Protein AF-A0A8S2Z8E3-F1 (afdb_monomer)

Solvent-accessible surface area (backbone atoms only — not comparable to full-atom values): 4789 Å² total; per-residue (Å²): 104,68,90,82,39,80,44,80,49,75,29,13,65,63,19,80,88,70,23,50,69,59,52,52,52,56,59,72,68,47,90,56,99,58,43,70,54,58,74,67,55,73,74,40,86,34,44,92,47,94,82,50,91,60,70,45,28,36,36,38,76,51,91,45,35,35,43,37,39,30,53,84,10,30,82,57,38,82,80,52,100

InterPro domains:
  IPR001563 Peptidase S10, serine carboxypeptidase [PF00450] (4-81)
  IPR029058 Alpha/Beta hydrolase fold [G3DSA:3.40.50.1820] (1-81)
  IPR029058 Alpha/Beta hydrolase fold [SSF53474] (4-81)

Foldseek 3Di:
DQVPAQDEDEFECAAPVPHPVVVLVVLLPDDDPCSVVQVVFDKAFDDPDPPDPDTQWIWTDDPSYIYTYGYQAYHPRVVRD

Structure (mmCIF, N/CA/C/O backbone):
data_AF-A0A8S2Z8E3-F1
#
_entry.id   AF-A0A8S2Z8E3-F1
#
loop_
_atom_site.group_PDB
_atom_site.id
_atom_site.type_symbol
_atom_site.label_atom_id
_atom_site.label_alt_id
_atom_site.label_comp_id
_atom_site.label_asym_id
_atom_site.label_entity_id
_atom_site.label_seq_id
_atom_site.pdbx_PDB_ins_code
_atom_site.Cartn_x
_atom_site.Cartn_y
_atom_site.Cartn_z
_atom_site.occupancy
_atom_site.B_iso_or_equiv
_atom_site.auth_seq_id
_atom_site.auth_comp_id
_atom_site.auth_asym_id
_atom_site.auth_atom_id
_atom_site.pdbx_PDB_model_num
ATOM 1 N N . LEU A 1 1 ? -16.097 2.494 9.034 1.00 82.25 1 LEU A N 1
ATOM 2 C CA . LEU A 1 1 ? -15.715 2.131 7.645 1.00 82.25 1 LEU A CA 1
ATOM 3 C C . LEU A 1 1 ? -14.798 0.913 7.653 1.00 82.25 1 LEU A C 1
ATOM 5 O O . LEU A 1 1 ? -15.222 -0.117 7.157 1.00 82.25 1 LEU A O 1
ATOM 9 N N . PHE A 1 2 ? -13.620 1.006 8.279 1.00 88.75 2 PHE A N 1
ATOM 10 C CA . PHE A 1 2 ? -12.632 -0.081 8.373 1.00 88.75 2 PHE A CA 1
ATOM 11 C C . PHE A 1 2 ? -13.186 -1.391 8.962 1.00 88.75 2 PHE A C 1
ATOM 13 O O . PHE A 1 2 ? -12.788 -2.468 8.537 1.00 88.75 2 PHE A O 1
ATOM 20 N N . ASP A 1 3 ? -14.154 -1.304 9.876 1.00 89.56 3 ASP A N 1
ATOM 21 C CA . ASP A 1 3 ? -14.737 -2.494 10.516 1.00 89.56 3 ASP A CA 1
ATOM 22 C C . ASP A 1 3 ? -15.776 -3.205 9.638 1.00 89.56 3 ASP A C 1
ATOM 24 O O . ASP A 1 3 ? -16.004 -4.401 9.779 1.00 89.56 3 ASP A O 1
ATOM 28 N N . ASN A 1 4 ? -16.386 -2.473 8.702 1.00 93.88 4 ASN A N 1
ATOM 29 C CA . ASN A 1 4 ? -17.571 -2.927 7.968 1.00 93.88 4 ASN A CA 1
ATOM 30 C C . ASN A 1 4 ? -17.298 -3.188 6.482 1.00 93.88 4 ASN A C 1
ATOM 32 O O . ASN A 1 4 ? -18.135 -3.775 5.802 1.00 93.88 4 ASN A O 1
ATOM 36 N N . TYR A 1 5 ? -16.156 -2.733 5.963 1.00 96.88 5 TYR A N 1
ATOM 37 C CA . TYR A 1 5 ? -15.807 -2.833 4.550 1.00 96.88 5 TYR A CA 1
ATOM 38 C C . TYR A 1 5 ? -14.366 -3.283 4.376 1.00 96.88 5 TYR A C 1
ATOM 40 O O . TYR A 1 5 ? -13.490 -2.912 5.154 1.00 96.88 5 TYR A O 1
ATOM 48 N N . LYS A 1 6 ? -14.123 -4.028 3.296 1.00 97.38 6 LYS A N 1
ATOM 49 C CA . LYS A 1 6 ? -12.768 -4.314 2.829 1.00 97.38 6 LYS A CA 1
ATOM 50 C C . LYS A 1 6 ? -12.202 -3.069 2.156 1.00 97.38 6 LYS A C 1
ATOM 52 O O . LYS A 1 6 ? -12.816 -2.543 1.230 1.00 97.38 6 LYS A O 1
ATOM 57 N N . ILE A 1 7 ? -11.050 -2.605 2.624 1.00 97.62 7 ILE A N 1
ATOM 58 C CA . ILE A 1 7 ? -10.402 -1.383 2.144 1.00 97.62 7 ILE A CA 1
ATOM 59 C C . ILE A 1 7 ? -8.990 -1.732 1.686 1.00 97.62 7 ILE A C 1
ATOM 61 O O . ILE A 1 7 ? -8.206 -2.295 2.449 1.00 97.62 7 ILE A O 1
ATOM 65 N N . LEU A 1 8 ? -8.662 -1.345 0.455 1.00 97.75 8 LEU A N 1
ATOM 66 C CA . LEU A 1 8 ? -7.306 -1.359 -0.076 1.00 97.75 8 LEU A CA 1
ATOM 67 C C . LEU A 1 8 ? -6.889 0.076 -0.377 1.00 97.75 8 LEU A C 1
ATOM 69 O O . LEU A 1 8 ? -7.551 0.771 -1.145 1.00 97.75 8 LEU A O 1
ATOM 73 N N . ILE A 1 9 ? -5.766 0.487 0.196 1.00 97.88 9 ILE A N 1
ATOM 74 C CA . ILE A 1 9 ? -5.051 1.694 -0.208 1.00 97.88 9 ILE A CA 1
ATOM 75 C C . ILE A 1 9 ? -3.743 1.241 -0.845 1.00 97.88 9 ILE A C 1
ATOM 77 O O . ILE A 1 9 ? -3.013 0.445 -0.254 1.00 97.88 9 ILE A O 1
ATOM 81 N N . TYR A 1 10 ? -3.448 1.731 -2.045 1.00 97.81 10 TYR A N 1
ATOM 82 C CA . TYR A 1 10 ? -2.211 1.412 -2.745 1.00 97.81 10 TYR A CA 1
ATOM 83 C C . TYR A 1 10 ? -1.570 2.676 -3.317 1.00 97.81 10 TYR A C 1
ATOM 85 O O . TYR A 1 10 ? -2.267 3.522 -3.872 1.00 97.81 10 TYR A O 1
ATOM 93 N N . ASN A 1 11 ? -0.249 2.805 -3.178 1.00 98.38 11 ASN A N 1
ATOM 94 C CA . ASN A 1 11 ? 0.526 3.865 -3.826 1.00 98.38 11 ASN A CA 1
ATOM 95 C C . ASN A 1 11 ? 1.685 3.266 -4.624 1.00 98.38 11 ASN A C 1
ATOM 97 O O . ASN A 1 11 ? 2.254 2.238 -4.246 1.00 98.38 11 ASN A O 1
ATOM 101 N N . GLY A 1 12 ? 2.078 3.946 -5.699 1.00 98.31 12 GLY A N 1
ATOM 102 C CA . GLY A 1 12 ? 3.373 3.715 -6.322 1.00 98.31 12 GLY A CA 1
ATOM 103 C C . GLY A 1 12 ? 4.490 4.285 -5.451 1.00 98.31 12 GLY A C 1
ATOM 104 O O . GLY A 1 12 ? 4.388 5.394 -4.925 1.00 98.31 12 GLY A O 1
ATOM 105 N N . LEU A 1 13 ? 5.571 3.525 -5.271 1.00 97.81 13 LEU A N 1
ATOM 106 C CA . LEU A 1 13 ? 6.697 3.935 -4.425 1.00 97.81 13 LEU A CA 1
ATOM 107 C C . LEU A 1 13 ? 7.541 5.079 -5.014 1.00 97.81 13 LEU A C 1
ATOM 109 O O . LEU A 1 13 ? 8.389 5.613 -4.302 1.00 97.81 13 LEU A O 1
ATOM 113 N N . LEU A 1 14 ? 7.327 5.445 -6.280 1.00 97.81 14 LEU A N 1
ATOM 114 C CA . LEU A 1 14 ? 8.000 6.553 -6.968 1.00 97.81 14 LEU A CA 1
ATOM 115 C C . LEU A 1 14 ? 7.122 7.812 -7.087 1.00 97.81 14 LEU A C 1
ATOM 117 O O . LEU A 1 14 ? 7.558 8.797 -7.677 1.00 97.81 14 LEU A O 1
ATOM 121 N N . ASP A 1 15 ? 5.897 7.803 -6.550 1.00 98.19 15 ASP A N 1
ATOM 122 C CA . ASP A 1 15 ? 5.046 8.995 -6.524 1.00 98.19 15 ASP A CA 1
ATOM 123 C C . ASP A 1 15 ? 5.554 10.004 -5.485 1.00 98.19 15 ASP A C 1
ATOM 125 O O . ASP A 1 15 ? 5.734 9.672 -4.312 1.00 98.19 15 ASP A O 1
ATOM 129 N N . ILE A 1 16 ? 5.758 11.248 -5.913 1.00 96.12 16 ILE A N 1
ATOM 130 C CA . ILE A 1 16 ? 6.183 12.352 -5.047 1.00 96.12 16 ILE A CA 1
ATOM 131 C C . ILE A 1 16 ? 5.012 13.212 -4.556 1.00 96.12 16 ILE A C 1
ATOM 133 O O . ILE A 1 16 ? 5.141 13.865 -3.524 1.00 96.12 16 ILE A O 1
ATOM 137 N N . ILE A 1 17 ? 3.882 13.225 -5.273 1.00 97.69 17 ILE A N 1
ATOM 138 C CA . ILE A 1 17 ? 2.722 14.069 -4.952 1.00 97.69 17 ILE A CA 1
ATOM 139 C C . ILE A 1 17 ? 1.874 13.380 -3.882 1.00 97.69 17 ILE A C 1
ATOM 141 O O . ILE A 1 17 ? 1.544 13.987 -2.864 1.00 97.69 17 ILE A O 1
ATOM 145 N N . CYS A 1 18 ? 1.567 12.095 -4.075 1.00 96.81 18 CYS A N 1
ATOM 146 C CA . CYS A 1 18 ? 0.847 11.260 -3.110 1.00 96.81 18 CYS A CA 1
ATOM 147 C C . CYS A 1 18 ? 1.746 10.124 -2.604 1.00 96.81 18 CYS A C 1
ATOM 149 O O . CYS A 1 18 ? 1.412 8.940 -2.678 1.00 96.81 18 CYS A O 1
ATOM 151 N N . ALA A 1 19 ? 2.914 10.508 -2.084 1.00 97.19 19 ALA A N 1
ATOM 152 C CA . ALA A 1 19 ? 3.949 9.578 -1.660 1.00 97.19 19 ALA A CA 1
ATOM 153 C C . ALA A 1 19 ? 3.483 8.611 -0.562 1.00 97.19 19 ALA A C 1
ATOM 155 O O . ALA A 1 19 ? 2.821 8.999 0.405 1.00 97.19 19 ALA A O 1
ATOM 156 N N . GLN A 1 20 ? 3.955 7.362 -0.639 1.00 96.75 20 GLN A N 1
ATOM 157 C CA . GLN A 1 20 ? 3.662 6.305 0.338 1.00 96.75 20 GLN A CA 1
ATOM 158 C C . GLN A 1 20 ? 3.923 6.740 1.791 1.00 96.75 20 GLN A C 1
ATOM 160 O O . GLN A 1 20 ? 3.182 6.354 2.691 1.00 96.75 20 GLN A O 1
ATOM 165 N N . ALA A 1 21 ? 4.971 7.533 2.041 1.00 96.31 21 ALA A N 1
ATOM 166 C CA . ALA A 1 21 ? 5.296 8.016 3.383 1.00 96.31 21 ALA A CA 1
ATOM 167 C C . ALA A 1 21 ? 4.179 8.894 3.980 1.00 96.31 21 ALA A C 1
ATOM 169 O O . ALA A 1 21 ? 3.878 8.775 5.166 1.00 96.31 21 ALA A O 1
ATOM 170 N N . LEU A 1 22 ? 3.527 9.723 3.157 1.00 97.75 22 LEU A N 1
ATOM 171 C CA . LEU A 1 22 ? 2.409 10.568 3.581 1.00 97.75 22 LEU A CA 1
ATOM 172 C C . LEU A 1 22 ? 1.195 9.708 3.941 1.00 97.75 22 LEU A C 1
ATOM 174 O O . LEU A 1 22 ? 0.613 9.881 5.011 1.00 97.75 22 LEU A O 1
ATOM 178 N N . THR A 1 23 ? 0.871 8.723 3.099 1.00 97.38 23 THR A N 1
ATOM 179 C CA . THR A 1 23 ? -0.208 7.762 3.363 1.00 97.38 23 THR A CA 1
ATOM 180 C C . THR A 1 23 ? 0.052 6.960 4.638 1.00 97.38 23 THR A C 1
ATOM 182 O O . THR A 1 23 ? -0.851 6.791 5.452 1.00 97.38 23 THR A O 1
ATOM 185 N N . LEU A 1 24 ? 1.284 6.480 4.841 1.00 95.88 24 LEU A N 1
ATOM 186 C CA . LEU A 1 24 ? 1.665 5.723 6.037 1.00 95.88 24 LEU A CA 1
ATOM 187 C C . LEU A 1 24 ? 1.441 6.533 7.317 1.00 95.88 24 LEU A C 1
ATOM 189 O O . LEU A 1 24 ? 0.876 5.992 8.267 1.00 95.88 24 LEU A O 1
ATOM 193 N N . ASN A 1 25 ? 1.855 7.804 7.322 1.00 96.38 25 ASN A N 1
ATOM 194 C CA . ASN A 1 25 ? 1.668 8.704 8.459 1.00 96.38 25 ASN A CA 1
ATOM 195 C C . ASN A 1 25 ? 0.183 8.963 8.720 1.00 96.38 25 ASN A C 1
ATOM 197 O O . ASN A 1 25 ? -0.283 8.760 9.836 1.00 96.38 25 ASN A O 1
ATOM 201 N N . TRP A 1 26 ? -0.580 9.309 7.678 1.00 95.94 26 TRP A N 1
ATOM 202 C CA . TRP A 1 26 ? -2.021 9.528 7.804 1.00 95.94 26 TRP A CA 1
ATOM 203 C C . TRP A 1 26 ? -2.739 8.306 8.392 1.00 95.94 26 TRP A C 1
ATOM 205 O O . TRP A 1 26 ? -3.500 8.434 9.348 1.00 95.94 26 TRP A O 1
ATOM 215 N N . VAL A 1 27 ? -2.464 7.109 7.868 1.00 95.25 27 VAL A N 1
ATOM 216 C CA . VAL A 1 27 ? -3.095 5.871 8.345 1.00 95.25 27 VAL A CA 1
ATOM 217 C C . VAL A 1 27 ? -2.681 5.535 9.783 1.00 95.25 27 VAL A C 1
ATOM 219 O O . VAL A 1 27 ? -3.496 5.002 10.534 1.00 95.25 27 VAL A O 1
ATOM 222 N N . ALA A 1 28 ? -1.449 5.851 10.197 1.00 93.25 28 ALA A N 1
ATOM 223 C CA . ALA A 1 28 ? -0.989 5.627 11.571 1.00 93.25 28 ALA A CA 1
ATOM 224 C C . ALA A 1 28 ? -1.730 6.492 12.613 1.00 93.25 28 ALA A C 1
ATOM 226 O O . ALA A 1 28 ? -1.839 6.080 13.775 1.00 93.25 28 ALA A O 1
ATOM 227 N N . ASP A 1 29 ? -2.266 7.640 12.191 1.00 95.62 29 ASP A N 1
ATOM 228 C CA . ASP A 1 29 ? -3.021 8.570 13.038 1.00 95.62 29 ASP A CA 1
ATOM 229 C C . ASP A 1 29 ? -4.532 8.276 13.069 1.00 95.62 29 ASP A C 1
ATOM 231 O O . ASP A 1 29 ? -5.240 8.738 13.972 1.00 95.62 29 ASP A O 1
ATOM 235 N N . LEU A 1 30 ? -5.040 7.467 12.130 1.00 93.81 30 LEU A N 1
ATOM 236 C CA . LEU A 1 30 ? -6.449 7.075 12.091 1.00 93.81 30 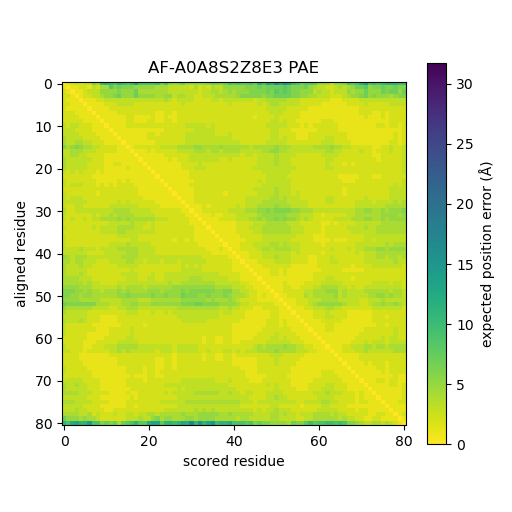LEU A CA 1
ATOM 237 C C . LEU A 1 30 ? -6.853 6.299 13.349 1.00 93.81 30 LEU A C 1
ATOM 239 O O . LEU A 1 30 ? -6.222 5.317 13.744 1.00 93.81 30 LEU A O 1
ATOM 243 N N . GLN A 1 31 ? -7.982 6.699 13.928 1.00 93.31 31 GLN A N 1
ATOM 244 C CA . GLN A 1 31 ? -8.604 5.995 15.044 1.00 9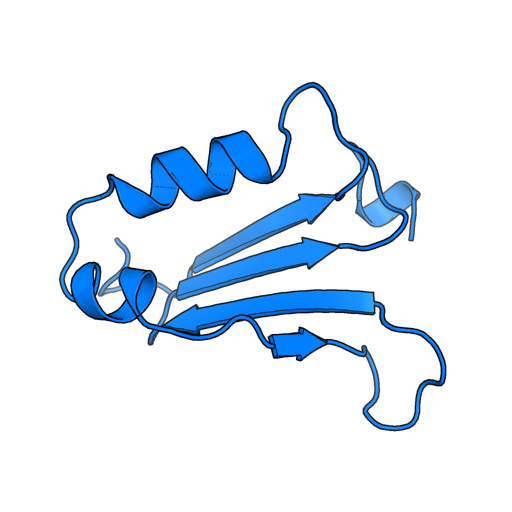3.31 31 GLN A CA 1
ATOM 245 C C . GLN A 1 31 ? -9.623 4.988 14.509 1.00 93.31 31 GLN A C 1
ATOM 247 O O . GLN A 1 31 ? -10.625 5.360 13.899 1.00 93.31 31 GLN A O 1
ATOM 252 N N . TRP A 1 32 ? -9.350 3.704 14.726 1.00 94.31 32 TRP A N 1
ATOM 253 C CA . TRP A 1 32 ? -10.236 2.594 14.375 1.00 94.31 32 TRP A CA 1
ATOM 254 C C . TRP A 1 32 ? -9.931 1.374 15.252 1.00 94.31 32 TRP A C 1
ATOM 256 O O . TRP A 1 32 ? -8.910 1.348 15.950 1.00 94.31 32 TRP A O 1
ATOM 266 N N . SER A 1 33 ? -10.818 0.377 15.218 1.00 95.75 33 SER A N 1
ATOM 267 C CA . SER A 1 33 ? -10.816 -0.779 16.129 1.00 95.75 33 SER A CA 1
ATOM 268 C C . SER A 1 33 ? -9.489 -1.554 16.176 1.00 95.75 33 SER A C 1
ATOM 270 O O . SER A 1 33 ? -9.109 -2.021 17.244 1.00 95.75 33 SER A O 1
ATOM 272 N N . HIS A 1 34 ? -8.751 -1.623 15.059 1.00 95.38 34 HIS A N 1
ATOM 273 C CA . HIS A 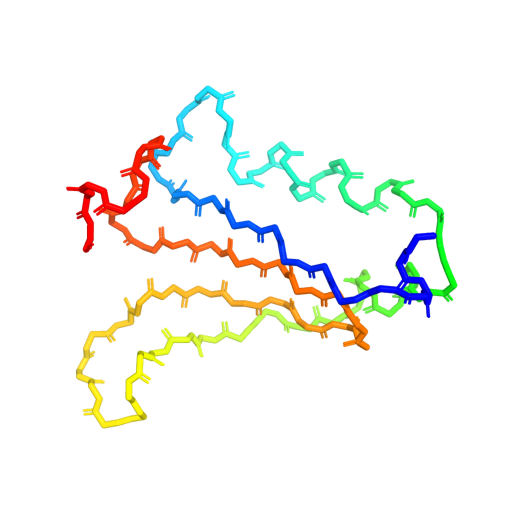1 34 ? -7.470 -2.336 14.949 1.00 95.38 34 HIS A CA 1
ATOM 274 C C . HIS A 1 34 ? -6.272 -1.404 14.688 1.00 95.38 34 HIS A C 1
ATOM 276 O O . HIS A 1 34 ? -5.243 -1.810 14.142 1.00 95.38 34 HIS A O 1
ATOM 282 N N . SER A 1 35 ? -6.378 -0.130 15.077 1.00 94.56 35 SER A N 1
ATOM 283 C CA . SER A 1 35 ? -5.290 0.851 14.922 1.00 94.56 35 SER A CA 1
ATOM 284 C C . SER A 1 35 ? -4.007 0.462 15.671 1.00 94.56 35 SER A C 1
ATOM 286 O O . SER A 1 35 ? -2.907 0.716 15.174 1.00 94.56 35 SER A O 1
ATOM 288 N N . SER A 1 36 ? -4.120 -0.197 16.829 1.00 95.75 36 SER A N 1
ATOM 289 C CA . SER A 1 36 ? -2.980 -0.757 17.569 1.00 95.75 36 SER A CA 1
ATOM 290 C C . SER A 1 36 ? -2.267 -1.854 16.783 1.00 95.75 36 SER A C 1
ATOM 292 O O . SER A 1 36 ? -1.040 -1.846 16.692 1.00 95.75 36 SER A O 1
ATOM 294 N N . ASP A 1 37 ? -3.031 -2.751 16.161 1.00 96.06 37 ASP A N 1
ATOM 295 C CA . ASP A 1 37 ? -2.506 -3.886 15.398 1.00 96.06 37 ASP A CA 1
ATOM 296 C C . ASP A 1 37 ? -1.786 -3.395 14.137 1.00 96.06 37 ASP A C 1
ATOM 298 O O . ASP A 1 37 ? -0.723 -3.889 13.771 1.00 96.06 37 ASP A O 1
ATOM 302 N N . TYR A 1 38 ? -2.299 -2.338 13.502 1.00 95.75 38 TYR A N 1
ATOM 303 C CA . TYR A 1 38 ? -1.635 -1.693 12.366 1.00 95.75 38 TYR A CA 1
ATOM 304 C C . TYR A 1 38 ? -0.258 -1.106 12.707 1.00 95.75 38 TYR A C 1
ATOM 306 O O . TYR A 1 38 ? 0.674 -1.163 11.888 1.00 95.75 38 TYR A O 1
ATOM 314 N N . LYS A 1 39 ? -0.097 -0.568 13.920 1.00 94.56 39 LYS A N 1
ATOM 315 C CA . LYS A 1 39 ? 1.182 -0.010 14.382 1.00 94.56 39 LYS A CA 1
ATOM 316 C C . LYS A 1 39 ? 2.231 -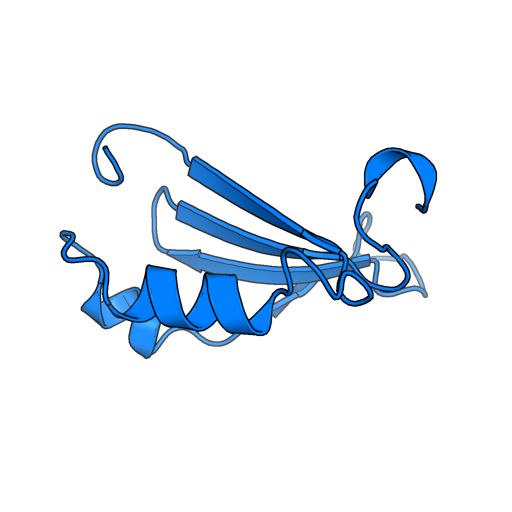1.095 14.626 1.00 94.56 39 LYS A C 1
ATOM 318 O O . LYS A 1 39 ? 3.416 -0.823 14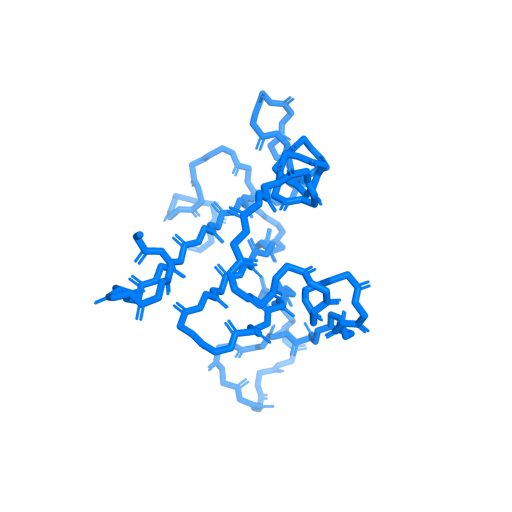.449 1.00 94.56 39 LYS A O 1
ATOM 323 N N . THR A 1 40 ? 1.813 -2.315 14.962 1.00 95.62 40 THR A N 1
ATOM 324 C CA . THR A 1 40 ? 2.715 -3.432 15.289 1.00 95.62 40 THR A CA 1
ATOM 325 C C . THR A 1 40 ? 2.905 -4.426 14.143 1.00 95.62 40 THR A C 1
ATOM 327 O O . THR A 1 40 ? 3.933 -5.102 14.093 1.00 95.62 40 THR A O 1
ATOM 330 N N . VAL A 1 41 ? 1.967 -4.510 13.191 1.00 96.50 41 VAL A N 1
ATOM 331 C CA . VAL A 1 41 ? 2.061 -5.462 12.078 1.00 96.50 41 VAL A CA 1
ATOM 332 C C . VAL A 1 41 ? 3.307 -5.201 11.232 1.00 96.50 41 VAL A C 1
ATOM 334 O O . VAL A 1 41 ? 3.629 -4.066 10.857 1.00 96.50 41 VAL A O 1
ATOM 337 N N . THR A 1 42 ? 4.006 -6.282 10.895 1.00 96.50 42 THR A N 1
ATOM 338 C CA . THR A 1 42 ? 5.189 -6.224 10.036 1.00 96.50 42 THR A CA 1
ATOM 339 C C . THR A 1 42 ? 4.775 -6.163 8.570 1.00 96.50 42 THR A C 1
ATOM 341 O O . THR A 1 42 ? 3.842 -6.836 8.135 1.00 96.50 42 THR A O 1
ATOM 344 N N . ARG A 1 43 ? 5.483 -5.343 7.792 1.00 95.88 43 ARG A N 1
ATOM 345 C CA . ARG A 1 43 ? 5.304 -5.260 6.342 1.00 95.88 43 ARG A CA 1
ATOM 346 C C . ARG A 1 43 ? 5.841 -6.527 5.672 1.00 95.88 43 ARG A C 1
ATOM 348 O O . ARG A 1 43 ? 6.964 -6.936 5.948 1.00 95.88 43 ARG A O 1
ATOM 355 N N . GLN A 1 44 ? 5.067 -7.100 4.760 1.00 97.50 44 GLN A N 1
ATOM 356 C CA . GLN A 1 44 ? 5.408 -8.314 4.022 1.00 97.50 44 GLN A CA 1
ATOM 357 C C . GLN A 1 44 ? 5.840 -7.982 2.591 1.00 97.50 44 GLN A C 1
ATOM 359 O O . GLN A 1 44 ? 5.377 -7.002 2.006 1.00 97.50 44 GLN A O 1
ATOM 364 N N . VAL A 1 45 ? 6.734 -8.799 2.031 1.00 98.00 45 VAL A N 1
ATOM 365 C CA . VAL A 1 45 ? 7.094 -8.750 0.607 1.00 98.00 45 VAL A CA 1
ATOM 366 C C . VAL A 1 45 ? 5.970 -9.392 -0.197 1.00 98.00 45 VAL A C 1
ATOM 368 O O . VAL A 1 45 ? 5.521 -10.485 0.141 1.00 98.00 45 VAL A O 1
ATOM 371 N N . TRP A 1 46 ? 5.534 -8.726 -1.261 1.00 97.25 46 TRP A N 1
ATOM 372 C CA . TRP A 1 46 ? 4.479 -9.208 -2.141 1.00 97.25 46 TRP A CA 1
ATOM 373 C C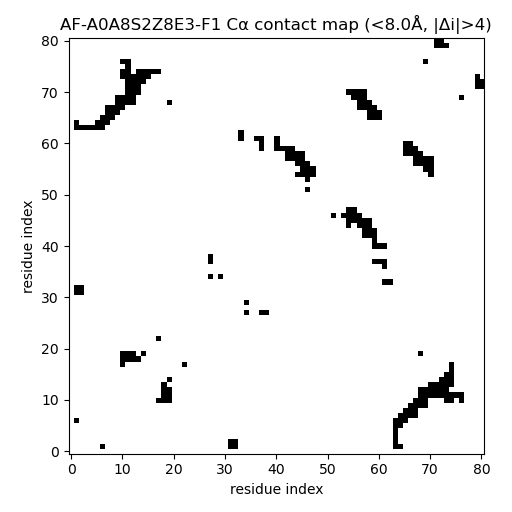 . TRP A 1 46 ? 5.002 -9.440 -3.562 1.00 97.25 46 TRP A C 1
ATOM 375 O O . TRP A 1 46 ? 5.7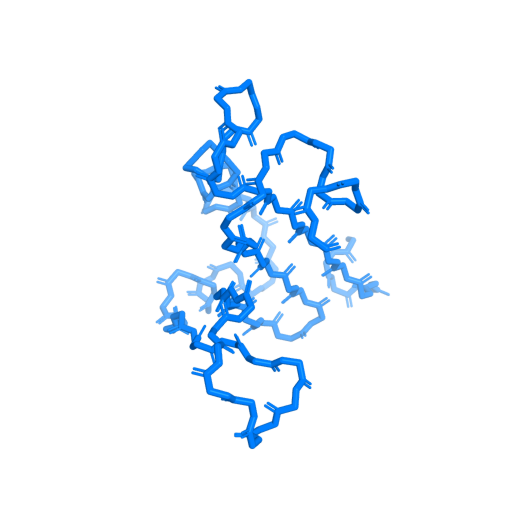10 -8.609 -4.139 1.00 97.25 46 TRP A O 1
ATOM 385 N N . LYS A 1 47 ? 4.627 -10.591 -4.115 1.00 97.75 47 LYS A N 1
ATOM 386 C CA . LYS A 1 47 ? 4.826 -11.009 -5.505 1.00 97.75 47 LYS A CA 1
ATOM 387 C C . LYS A 1 47 ? 3.460 -11.382 -6.082 1.00 97.75 47 LYS A C 1
ATOM 389 O O . LYS A 1 47 ? 2.615 -11.855 -5.319 1.00 97.75 47 LYS A O 1
ATOM 394 N N . VAL A 1 48 ? 3.236 -11.174 -7.382 1.00 95.50 48 VAL A N 1
ATOM 395 C CA . VAL A 1 48 ? 1.945 -11.505 -8.017 1.00 95.50 48 VAL A CA 1
ATOM 396 C C . VAL A 1 48 ? 1.720 -13.014 -7.960 1.00 95.50 48 VAL A C 1
ATOM 398 O O . VAL A 1 48 ? 0.697 -13.461 -7.444 1.00 95.50 48 VAL A O 1
ATOM 401 N N . ASN A 1 49 ? 2.724 -13.790 -8.369 1.00 96.50 49 ASN A N 1
ATOM 402 C CA . ASN A 1 49 ? 2.825 -15.217 -8.094 1.00 96.50 49 ASN A CA 1
ATOM 403 C C . ASN A 1 49 ? 3.976 -15.479 -7.122 1.00 96.50 49 ASN A C 1
ATOM 405 O O . ASN A 1 49 ? 5.024 -14.836 -7.170 1.00 96.50 49 ASN A O 1
ATOM 409 N N . SER A 1 50 ? 3.820 -16.477 -6.253 1.00 94.00 50 SER A N 1
ATOM 410 C CA . SER A 1 50 ? 4.861 -16.855 -5.285 1.00 94.00 50 SER A CA 1
ATOM 411 C C . SER A 1 50 ? 6.179 -17.277 -5.945 1.00 94.00 50 SER A C 1
ATOM 413 O O . SER A 1 50 ? 7.239 -17.149 -5.331 1.00 94.00 50 SER A O 1
ATOM 415 N N . THR A 1 51 ? 6.111 -17.744 -7.192 1.00 96.88 51 THR A N 1
ATOM 416 C CA . THR A 1 51 ? 7.246 -18.181 -8.011 1.00 96.88 51 THR A CA 1
ATOM 417 C C . THR A 1 51 ? 7.902 -17.062 -8.813 1.00 96.88 51 THR A C 1
ATOM 419 O O . THR A 1 51 ? 8.929 -17.319 -9.429 1.00 96.88 51 THR A O 1
ATOM 422 N N . ASP A 1 52 ? 7.339 -15.849 -8.845 1.00 96.69 52 ASP A N 1
ATOM 423 C CA . ASP A 1 52 ? 7.930 -14.755 -9.619 1.00 96.69 52 ASP A CA 1
ATOM 424 C C . ASP A 1 52 ? 9.298 -14.378 -9.041 1.00 96.69 52 ASP A C 1
ATOM 426 O O . ASP A 1 52 ? 9.465 -14.262 -7.825 1.00 96.69 52 ASP A O 1
ATOM 430 N N . ASP A 1 53 ? 10.284 -14.112 -9.891 1.00 96.19 53 ASP A N 1
ATOM 431 C CA . ASP A 1 53 ? 11.587 -13.623 -9.424 1.00 96.19 53 ASP A CA 1
ATOM 432 C C . ASP A 1 53 ? 11.490 -12.183 -8.904 1.00 96.19 53 ASP A C 1
ATOM 434 O O . ASP 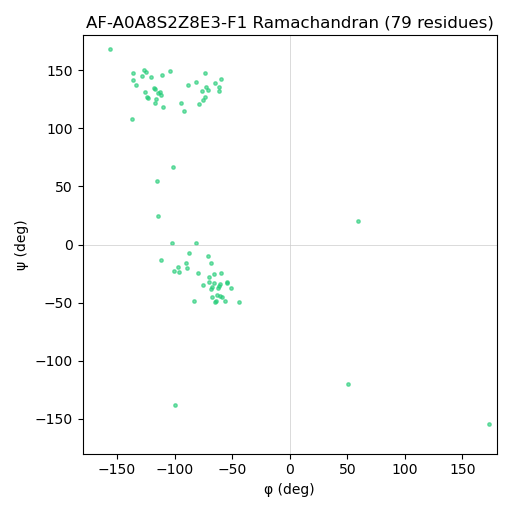A 1 53 ? 12.185 -11.789 -7.963 1.00 96.19 53 ASP A O 1
ATOM 438 N N . GLN A 1 54 ? 10.588 -11.395 -9.495 1.00 96.31 54 GLN A N 1
ATOM 439 C CA . GLN A 1 54 ? 10.421 -9.981 -9.188 1.00 96.31 54 GLN A CA 1
ATOM 440 C C . GLN A 1 54 ? 9.443 -9.752 -8.035 1.00 96.31 54 GLN A C 1
ATOM 442 O O . GLN A 1 54 ? 8.362 -10.331 -7.959 1.00 96.31 54 GLN A O 1
ATOM 447 N N . VAL A 1 55 ? 9.822 -8.838 -7.144 1.00 97.88 55 VAL A N 1
ATOM 448 C CA . VAL A 1 55 ? 8.935 -8.297 -6.109 1.00 97.88 55 VAL A CA 1
ATOM 449 C C . VAL A 1 55 ? 8.024 -7.246 -6.737 1.00 97.88 55 VAL A C 1
ATOM 451 O O . VAL A 1 55 ? 8.519 -6.237 -7.246 1.00 97.88 55 VAL A O 1
ATOM 454 N N . ALA A 1 56 ? 6.712 -7.466 -6.648 1.00 97.88 56 ALA A N 1
ATOM 455 C CA . ALA A 1 56 ? 5.687 -6.530 -7.108 1.00 97.88 56 ALA A CA 1
ATOM 456 C C . ALA A 1 56 ? 5.543 -5.342 -6.147 1.00 97.88 56 ALA A C 1
ATOM 458 O O . ALA A 1 56 ? 5.337 -4.201 -6.565 1.00 97.88 56 ALA A O 1
ATOM 459 N N . GLY A 1 57 ? 5.717 -5.587 -4.847 1.00 97.94 57 GLY A N 1
ATOM 460 C CA . GLY A 1 57 ? 5.641 -4.540 -3.843 1.00 97.94 57 GLY A CA 1
ATOM 461 C C . GLY A 1 57 ? 5.707 -5.057 -2.416 1.00 97.94 57 GLY A C 1
ATOM 462 O O . GLY A 1 57 ? 6.260 -6.120 -2.129 1.00 97.94 57 GLY A O 1
ATOM 463 N N . TYR A 1 58 ? 5.128 -4.282 -1.509 1.00 98.19 58 TYR A N 1
ATOM 464 C CA . TYR A 1 58 ? 5.071 -4.601 -0.092 1.00 98.19 58 TYR A CA 1
ATOM 465 C C . TYR A 1 58 ? 3.685 -4.320 0.461 1.00 98.19 58 TYR A C 1
ATOM 467 O O . TYR A 1 58 ? 3.088 -3.302 0.121 1.00 98.19 58 TYR A O 1
ATOM 475 N N . ILE A 1 59 ? 3.201 -5.174 1.356 1.00 98.00 59 ILE A N 1
ATOM 476 C CA . ILE A 1 59 ? 1.854 -5.056 1.917 1.00 98.00 59 ILE A CA 1
ATOM 477 C C . ILE A 1 59 ? 1.872 -5.087 3.444 1.00 98.00 59 ILE A C 1
ATOM 479 O O . ILE A 1 59 ? 2.679 -5.779 4.066 1.00 98.00 59 ILE A O 1
ATOM 483 N N . LYS A 1 60 ? 0.967 -4.328 4.056 1.00 97.44 60 LYS A N 1
ATOM 484 C CA . LYS A 1 60 ? 0.521 -4.506 5.439 1.00 97.44 60 LYS A CA 1
ATOM 485 C C . LYS A 1 60 ? -0.947 -4.905 5.402 1.00 97.44 60 LYS A C 1
ATOM 487 O O . LYS A 1 60 ? -1.736 -4.235 4.743 1.00 97.44 60 LYS A O 1
ATOM 492 N N . ILE A 1 61 ? -1.301 -5.969 6.114 1.00 97.06 61 ILE A N 1
ATOM 493 C CA . ILE A 1 61 ? -2.676 -6.469 6.202 1.00 97.06 61 ILE A CA 1
ATOM 494 C C . ILE A 1 61 ? -3.073 -6.491 7.673 1.00 97.06 61 ILE A C 1
ATOM 496 O O . ILE A 1 61 ? -2.381 -7.101 8.485 1.00 97.06 61 ILE A O 1
ATOM 500 N N . VAL A 1 62 ? -4.189 -5.846 8.005 1.00 96.81 62 VAL A N 1
ATOM 501 C CA . VAL A 1 62 ? -4.819 -5.919 9.326 1.00 96.81 62 VAL A CA 1
ATOM 502 C C . VAL A 1 62 ? -6.316 -6.070 9.134 1.00 96.81 62 VAL A C 1
ATOM 504 O O . VAL A 1 62 ? -6.999 -5.121 8.750 1.00 96.81 62 VAL A O 1
ATOM 507 N N . ASN A 1 63 ? -6.825 -7.267 9.421 1.00 95.06 63 ASN A N 1
ATOM 508 C CA . ASN A 1 63 ? -8.238 -7.599 9.269 1.00 95.06 63 ASN A CA 1
ATOM 509 C C . ASN A 1 63 ? -8.757 -7.216 7.860 1.00 95.06 63 ASN A C 1
ATOM 511 O O . ASN A 1 63 ? -8.219 -7.690 6.859 1.00 95.06 63 ASN A O 1
ATOM 515 N N . ASN A 1 64 ? -9.755 -6.333 7.767 1.00 95.00 64 ASN A N 1
ATOM 516 C CA . ASN A 1 64 ? -10.359 -5.894 6.508 1.00 95.00 64 ASN A CA 1
ATOM 517 C C . ASN A 1 64 ? -9.574 -4.787 5.777 1.00 95.00 64 ASN A C 1
ATOM 519 O O . ASN A 1 64 ? -10.014 -4.323 4.724 1.00 95.00 64 ASN A O 1
ATOM 523 N N . PHE A 1 65 ? -8.435 -4.347 6.312 1.00 97.31 65 PHE A N 1
ATOM 524 C CA . PHE A 1 65 ? -7.651 -3.248 5.761 1.00 97.31 65 PHE A CA 1
ATOM 525 C C . PHE A 1 65 ? -6.301 -3.712 5.213 1.00 97.31 65 PHE A C 1
ATOM 527 O O . PHE A 1 65 ? -5.537 -4.408 5.886 1.00 97.31 65 PHE A O 1
ATOM 534 N N . ILE A 1 66 ? -5.998 -3.279 3.990 1.00 97.75 66 ILE A N 1
ATOM 535 C CA . ILE A 1 66 ? -4.742 -3.547 3.295 1.00 97.75 66 ILE A CA 1
ATOM 536 C C . ILE A 1 66 ? -4.125 -2.221 2.858 1.00 97.75 66 ILE A C 1
ATOM 538 O O . ILE A 1 66 ? -4.778 -1.392 2.223 1.00 97.75 66 ILE A O 1
ATOM 542 N N . LEU A 1 67 ? -2.839 -2.058 3.151 1.00 97.69 67 LEU A N 1
ATOM 543 C CA . LEU A 1 67 ? -2.015 -0.989 2.606 1.00 97.69 67 LEU A CA 1
ATOM 544 C C . LEU A 1 67 ? -0.900 -1.598 1.756 1.00 97.69 67 LEU A C 1
ATOM 546 O O . LEU A 1 67 ? -0.094 -2.374 2.272 1.00 97.69 67 LEU A O 1
ATOM 550 N N . ALA A 1 68 ? -0.836 -1.229 0.480 1.00 98.25 68 ALA A N 1
ATOM 551 C CA . ALA A 1 68 ? 0.141 -1.736 -0.478 1.00 98.25 68 ALA A CA 1
ATOM 552 C C . ALA A 1 68 ? 1.045 -0.616 -1.015 1.00 98.25 68 ALA A C 1
ATOM 554 O O . ALA A 1 68 ? 0.575 0.453 -1.389 1.00 98.25 68 ALA A O 1
ATOM 555 N N . GLY A 1 69 ? 2.348 -0.873 -1.076 1.00 98.19 69 GLY A N 1
ATOM 556 C CA . GLY A 1 69 ? 3.313 -0.046 -1.796 1.00 98.19 69 GLY A CA 1
ATOM 557 C C . GLY A 1 69 ? 3.821 -0.798 -3.019 1.00 98.19 69 GLY A C 1
ATOM 558 O O . GLY A 1 69 ? 4.428 -1.860 -2.866 1.00 98.19 69 GLY A O 1
ATOM 559 N N . ILE A 1 70 ? 3.582 -0.258 -4.210 1.00 98.25 70 ILE A N 1
ATOM 560 C CA . ILE A 1 70 ? 3.870 -0.901 -5.496 1.00 98.25 70 ILE A CA 1
ATOM 561 C C . ILE A 1 70 ? 5.244 -0.458 -5.994 1.00 98.25 70 ILE A C 1
ATOM 563 O O . ILE A 1 70 ? 5.532 0.734 -6.130 1.00 98.25 70 ILE A O 1
ATOM 567 N N . ARG A 1 71 ? 6.134 -1.425 -6.218 1.00 98.00 71 ARG A N 1
ATOM 568 C CA . ARG A 1 71 ? 7.516 -1.160 -6.626 1.00 98.00 71 ARG A CA 1
ATOM 569 C C . ARG A 1 71 ? 7.561 -0.707 -8.088 1.00 98.00 71 ARG A C 1
ATOM 571 O O . ARG A 1 71 ? 6.793 -1.191 -8.901 1.00 98.00 71 ARG A O 1
ATOM 578 N N . ASN A 1 72 ? 8.505 0.168 -8.436 1.00 97.06 72 ASN A N 1
ATOM 579 C CA . ASN A 1 72 ? 8.711 0.659 -9.808 1.00 97.06 72 ASN A CA 1
ATOM 580 C C . ASN A 1 72 ? 7.492 1.371 -10.433 1.00 97.06 72 ASN A C 1
ATOM 582 O O . ASN A 1 72 ? 7.445 1.506 -11.646 1.0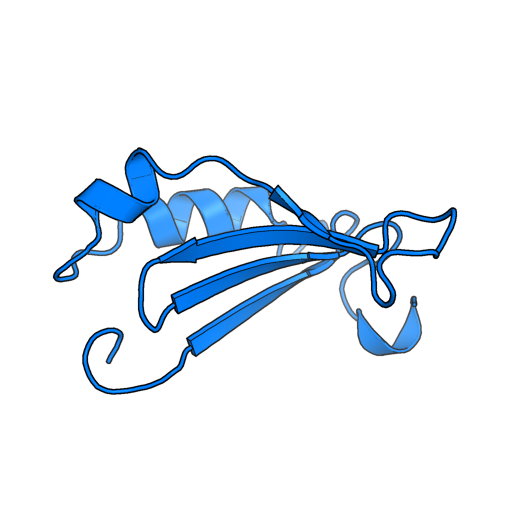0 97.06 72 ASN A O 1
ATOM 586 N N . ALA A 1 73 ? 6.545 1.843 -9.619 1.00 98.25 73 ALA A N 1
ATOM 587 C CA . ALA A 1 73 ? 5.379 2.595 -10.070 1.00 98.25 73 ALA A CA 1
ATOM 588 C C . ALA A 1 73 ? 5.352 3.986 -9.429 1.00 98.25 73 ALA A C 1
ATOM 590 O O . ALA A 1 73 ? 5.747 4.140 -8.268 1.00 98.25 73 ALA A O 1
ATOM 591 N N . GLY A 1 74 ? 4.901 4.986 -10.181 1.00 97.56 74 GLY A N 1
ATOM 592 C CA . GLY A 1 74 ? 4.691 6.362 -9.747 1.00 97.56 74 GLY A CA 1
ATOM 593 C C . GLY A 1 74 ? 3.221 6.642 -9.440 1.00 97.56 74 GLY A C 1
ATOM 594 O O . GLY A 1 74 ? 2.537 5.842 -8.802 1.00 97.56 74 GLY A O 1
ATOM 595 N N . HIS A 1 75 ? 2.736 7.809 -9.864 1.00 97.31 75 HIS A N 1
ATOM 596 C CA . HIS A 1 75 ? 1.378 8.266 -9.558 1.00 97.31 75 HIS A CA 1
ATOM 597 C C . HIS A 1 75 ? 0.296 7.426 -10.255 1.00 97.31 75 HIS A C 1
ATOM 599 O O . HIS A 1 75 ? -0.749 7.129 -9.678 1.00 97.31 75 HIS A O 1
ATOM 605 N N . LEU A 1 76 ? 0.553 7.010 -11.497 1.00 97.31 76 LEU A N 1
ATOM 606 C CA . LEU A 1 76 ? -0.387 6.254 -12.320 1.00 97.31 76 LEU A CA 1
ATOM 607 C C . LEU A 1 76 ? -0.014 4.774 -12.310 1.00 97.31 76 LEU A C 1
ATOM 609 O O . LEU A 1 76 ? 0.346 4.212 -13.337 1.00 97.31 76 LEU A O 1
ATOM 613 N N . VAL A 1 77 ? -0.143 4.140 -11.140 1.00 97.56 77 VAL A N 1
ATOM 614 C CA . VAL A 1 77 ? 0.286 2.749 -10.911 1.00 97.56 77 VAL A CA 1
ATOM 615 C C . VAL A 1 77 ? -0.094 1.778 -12.041 1.00 97.56 77 VAL A C 1
ATOM 617 O O . VAL A 1 77 ? 0.805 1.086 -12.506 1.00 97.56 77 VAL A O 1
ATOM 620 N N . PRO A 1 78 ? -1.350 1.726 -12.541 1.00 96.69 78 PRO A N 1
ATOM 621 C CA . PRO A 1 78 ? -1.716 0.772 -13.596 1.00 96.69 78 PRO A CA 1
ATOM 622 C C . PRO A 1 78 ? -1.077 1.046 -14.964 1.00 96.69 78 PRO A C 1
ATOM 624 O O . PRO A 1 78 ? -1.147 0.199 -15.845 1.00 96.69 78 PRO A O 1
ATOM 627 N N . GLY A 1 79 ? -0.542 2.249 -15.185 1.00 96.38 79 GLY A N 1
ATOM 628 C CA . GLY A 1 79 ? 0.195 2.590 -16.402 1.00 96.38 79 GLY A CA 1
ATOM 629 C C . GLY A 1 79 ? 1.691 2.290 -16.306 1.00 96.38 79 GLY A C 1
ATOM 630 O O . GLY A 1 79 ? 2.342 2.165 -17.339 1.00 96.38 79 GLY A O 1
ATOM 631 N N . ASP A 1 80 ? 2.223 2.174 -15.087 1.00 94.00 80 ASP A N 1
ATOM 632 C CA . ASP A 1 80 ? 3.658 2.030 -14.832 1.00 94.00 80 ASP A CA 1
ATOM 633 C C . ASP A 1 80 ? 4.103 0.566 -14.642 1.00 94.00 80 ASP A C 1
ATOM 635 O O . ASP A 1 80 ? 5.299 0.282 -14.752 1.00 94.00 80 ASP A O 1
ATOM 639 N N . GLN A 1 81 ? 3.179 -0.354 -14.327 1.00 82.88 81 GLN A N 1
ATOM 640 C CA . GLN A 1 81 ? 3.482 -1.746 -13.967 1.00 82.88 81 GLN A CA 1
ATOM 641 C C . GLN A 1 81 ? 2.543 -2.763 -14.622 1.00 82.88 81 GLN A C 1
ATOM 643 O O . GLN A 1 81 ? 1.323 -2.491 -14.681 1.00 82.88 81 GLN A O 1
#

Mean predicted aligned error: 2.51 Å

Radius of gyration: 13.1 Å; Cα contacts (8 Å, |Δi|>4): 132; chains: 1; bounding box: 29×32×34 Å

Organism: NCBI:txid392030

Nearest PDB structures (foldseek):
  1gxs-assembly1_D  TM=8.184E-01  e=1.206E-04  Sorghum bicolor
  1ac5-assembly1_A  TM=8.224E-01  e=1.206E-04  Saccharomyces cerevisiae
  4az0-assembly1_B-2  TM=7.377E-01  e=3.376E-05  Homo sapiens
  7kdv-assembly1_B  TM=6.988E-01  e=5.266E-04  Mus musculus
  1bcs-assembly1_B  TM=7.027E-01  e=2.300E-03  Triticum aestivum

Sequence (81 aa):
LFDNYKILIYNGLLDIICAQALTLNWVADLQWSHSSDYKTVTRQVWKVNSTDDQVAGYIKIVNNFILAGIRNAGHLVPGDQ

Secondary structure (DSSP, 8-state):
-TTTS-EEEEEETT-SSS-HHHHHHHHHH---TTHHHHHHPPPEEE-SSTT-SS--EEEEEETTEEEEEETT--SSHHHH-

pLDDT: mean 96.13, std 2.77, range [82.25, 98.38]